Protein AF-A0AAE9EZC3-F1 (afdb_monomer_lite)

Organism: Caenorhabditis briggsae (NCBI:txid6238)

Structure (mmCIF, N/CA/C/O backbone):
data_AF-A0AAE9EZC3-F1
#
_entry.id   AF-A0AAE9EZC3-F1
#
loop_
_atom_site.group_PDB
_atom_site.id
_atom_site.type_symbol
_atom_site.label_atom_id
_atom_site.label_alt_id
_atom_site.label_comp_id
_atom_site.label_asym_id
_atom_site.label_entity_id
_atom_site.label_seq_id
_atom_site.pdbx_PDB_ins_code
_atom_site.Cartn_x
_atom_site.Cartn_y
_atom_site.Cartn_z
_atom_site.occupancy
_atom_site.B_iso_or_equiv
_atom_site.auth_seq_id
_atom_site.auth_comp_id
_atom_site.auth_asym_id
_atom_site.auth_atom_id
_atom_site.pdbx_PDB_model_num
ATOM 1 N N . MET A 1 1 ? -19.160 20.573 6.681 1.00 40.75 1 MET A N 1
ATOM 2 C CA . MET A 1 1 ? -18.400 19.775 7.673 1.00 40.75 1 MET A CA 1
ATOM 3 C C . MET A 1 1 ? -19.379 19.168 8.667 1.00 40.75 1 MET A C 1
ATOM 5 O O . MET A 1 1 ? -19.976 19.897 9.447 1.00 40.75 1 MET A O 1
ATOM 9 N N . ILE A 1 2 ? -19.612 17.858 8.595 1.00 49.38 2 ILE A N 1
ATOM 10 C CA . ILE A 1 2 ? -20.476 17.142 9.544 1.00 49.38 2 ILE A CA 1
ATOM 11 C C . ILE A 1 2 ? -19.779 17.111 10.909 1.00 49.38 2 ILE A C 1
ATOM 13 O O . ILE A 1 2 ? -18.648 16.645 11.036 1.00 49.38 2 ILE A O 1
ATOM 17 N N . SER A 1 3 ? -20.426 17.692 11.921 1.00 51.69 3 SER A N 1
ATOM 18 C CA . SER A 1 3 ? -19.853 17.853 13.256 1.00 51.69 3 SER A CA 1
ATOM 19 C C . SER A 1 3 ? -19.822 16.512 13.985 1.00 51.69 3 SER A C 1
ATOM 21 O O . SER A 1 3 ? -20.815 16.071 14.565 1.00 51.69 3 SER A O 1
ATOM 23 N N . VAL A 1 4 ? -18.648 15.882 13.993 1.00 58.88 4 VAL A N 1
ATOM 24 C CA . VAL A 1 4 ? -18.352 14.641 14.734 1.00 58.88 4 VAL A CA 1
ATOM 25 C C . VAL A 1 4 ? -18.702 14.772 16.228 1.00 58.88 4 VAL A C 1
ATOM 27 O O . VAL A 1 4 ? -19.017 13.783 16.886 1.00 58.88 4 VAL A O 1
ATOM 30 N N . ARG A 1 5 ? -18.749 16.003 16.762 1.00 58.16 5 ARG A N 1
ATOM 31 C CA . ARG A 1 5 ? -19.131 16.283 18.154 1.00 58.16 5 ARG A CA 1
ATOM 32 C C . ARG A 1 5 ? -20.565 15.861 18.493 1.00 58.16 5 ARG A C 1
ATOM 34 O O . ARG A 1 5 ? -20.813 15.502 19.638 1.00 58.16 5 ARG A O 1
ATOM 41 N N . LYS A 1 6 ? -21.496 15.836 17.529 1.00 57.16 6 LYS A N 1
ATOM 42 C CA . LYS A 1 6 ? -22.911 15.494 17.788 1.00 57.16 6 LYS A CA 1
ATOM 43 C C . LYS A 1 6 ? -23.099 14.039 18.251 1.00 57.16 6 LYS A C 1
ATOM 45 O O . LYS A 1 6 ? -24.006 13.755 19.029 1.00 57.16 6 LYS A O 1
ATOM 50 N N . HIS A 1 7 ? -22.205 13.136 17.842 1.00 59.56 7 HIS A N 1
ATOM 51 C CA . HIS A 1 7 ? -22.248 11.713 18.203 1.00 59.56 7 HIS A CA 1
ATOM 52 C C . HIS A 1 7 ? -21.261 11.327 19.316 1.00 59.56 7 HIS A C 1
ATOM 54 O O . HIS A 1 7 ? -21.186 10.160 19.683 1.00 59.56 7 HIS A O 1
ATOM 60 N N . ALA A 1 8 ? -20.535 12.293 19.892 1.00 58.66 8 ALA A N 1
ATOM 61 C CA . ALA A 1 8 ? -19.533 12.043 20.931 1.00 58.66 8 ALA A CA 1
ATOM 62 C C . ALA A 1 8 ? -20.118 11.478 22.240 1.00 58.66 8 ALA A C 1
ATOM 64 O O . ALA A 1 8 ? -19.393 10.851 23.005 1.00 58.66 8 ALA A O 1
ATOM 65 N N . HIS A 1 9 ? -21.417 11.679 22.486 1.00 61.31 9 HIS A N 1
ATOM 66 C CA . HIS A 1 9 ? -22.106 11.178 23.676 1.00 61.31 9 HIS A CA 1
ATOM 67 C C . HIS A 1 9 ? -22.530 9.702 23.571 1.00 61.31 9 HIS A C 1
ATOM 69 O O . HIS A 1 9 ? -22.913 9.112 24.578 1.00 61.31 9 HIS A O 1
ATOM 75 N N . LEU A 1 10 ? -22.492 9.093 22.377 1.00 72.31 10 LEU A N 1
ATOM 76 C CA . LEU A 1 10 ? -22.870 7.689 22.225 1.00 72.31 10 LEU A CA 1
ATOM 77 C C . LEU A 1 10 ? -21.829 6.802 22.914 1.00 72.31 10 LEU A C 1
ATOM 79 O O . LEU A 1 10 ? -20.631 6.903 22.638 1.00 72.31 10 LEU A O 1
ATOM 83 N N . ALA A 1 11 ? -22.300 5.867 23.742 1.00 58.25 11 ALA A N 1
ATOM 84 C CA . ALA A 1 11 ? -21.454 4.887 24.424 1.00 58.25 11 ALA A CA 1
ATOM 85 C C . ALA A 1 11 ? -20.526 4.134 23.449 1.00 58.25 11 ALA A C 1
ATOM 87 O O . ALA A 1 11 ? -19.366 3.887 23.766 1.00 58.25 11 ALA A O 1
ATOM 88 N N . SER A 1 12 ? -20.986 3.868 22.221 1.00 56.28 12 SER A N 1
ATOM 89 C CA . SER A 1 12 ? -20.187 3.244 21.159 1.00 56.28 12 SER A CA 1
ATOM 90 C C . SER A 1 12 ? -18.973 4.081 20.728 1.00 56.28 12 SER A C 1
ATOM 92 O O . SER A 1 12 ? -17.915 3.520 20.449 1.00 56.28 12 SER A O 1
ATOM 94 N N . VAL A 1 13 ? -19.076 5.413 20.714 1.00 56.94 13 VAL A N 1
ATOM 95 C CA . VAL A 1 13 ? -17.978 6.327 20.345 1.00 56.94 13 VAL A CA 1
ATOM 96 C C . VAL A 1 13 ? -16.953 6.437 21.474 1.00 56.94 13 VAL A C 1
ATOM 98 O O . VAL A 1 13 ? -15.747 6.443 21.214 1.00 56.94 13 VAL A O 1
ATOM 101 N N . ILE A 1 14 ? -17.417 6.448 22.724 1.00 60.09 14 ILE A N 1
ATOM 102 C CA . ILE A 1 14 ? -16.561 6.464 23.919 1.00 60.09 14 ILE A CA 1
ATOM 103 C C . ILE A 1 14 ? -15.797 5.135 24.054 1.00 60.09 14 ILE A C 1
ATOM 105 O O . ILE A 1 14 ? -14.592 5.131 24.321 1.00 60.09 14 ILE A O 1
ATOM 109 N N . GLN A 1 15 ? -16.476 4.010 23.814 1.00 60.28 15 GLN A N 1
ATOM 110 C CA . GLN A 1 15 ? -15.928 2.664 23.993 1.00 60.28 15 GLN A CA 1
ATOM 111 C C . GLN A 1 15 ? -15.005 2.230 22.840 1.00 60.28 15 GLN A C 1
ATOM 113 O O . GLN A 1 15 ? -13.974 1.599 23.093 1.00 60.28 15 GLN A O 1
ATOM 118 N N . ASN A 1 16 ? -15.325 2.603 21.592 1.00 62.47 16 ASN A N 1
ATOM 119 C CA . ASN A 1 16 ? -14.562 2.185 20.409 1.00 62.47 16 ASN A CA 1
ATOM 120 C C . ASN A 1 16 ? -13.650 3.267 19.813 1.00 62.47 16 ASN A C 1
ATOM 122 O O . ASN A 1 16 ? -12.909 2.949 18.896 1.00 62.47 16 ASN A O 1
ATOM 126 N N . LYS A 1 17 ? -13.641 4.517 20.305 1.00 67.44 17 LYS A N 1
ATOM 127 C CA . LYS A 1 17 ? -12.714 5.592 19.865 1.00 67.44 17 LYS A CA 1
ATOM 128 C C . LYS A 1 17 ? -12.436 5.577 18.343 1.00 67.44 17 LYS A C 1
ATOM 130 O O . LYS A 1 17 ? -11.281 5.418 17.935 1.00 67.44 17 LYS A O 1
ATOM 135 N N . PRO A 1 18 ? -13.467 5.752 17.494 1.00 65.62 18 PR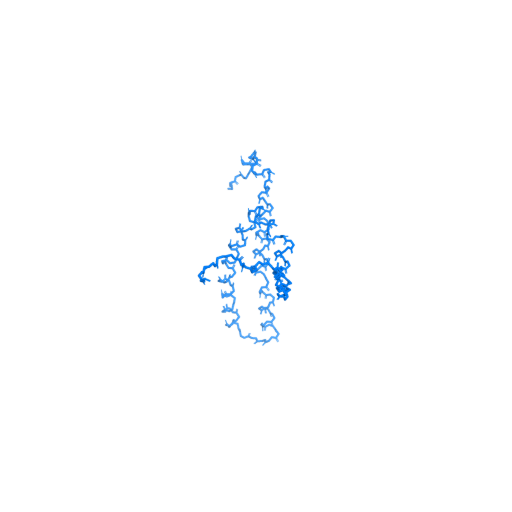O A N 1
ATOM 136 C CA . PRO A 1 18 ? -13.399 5.522 16.043 1.00 65.62 18 PRO A CA 1
ATOM 137 C C . PRO A 1 18 ? -12.286 6.307 15.331 1.00 65.62 18 PRO A C 1
ATOM 139 O O . PRO A 1 18 ? -11.751 5.849 14.328 1.00 65.62 18 PRO A O 1
ATOM 142 N N . GLN A 1 19 ? -11.868 7.447 15.891 1.00 67.06 19 GLN A N 1
ATOM 143 C CA . GLN A 1 19 ? -10.745 8.244 15.392 1.00 67.06 19 GLN A CA 1
ATOM 144 C C . GLN A 1 19 ? -9.436 7.453 15.261 1.00 67.06 19 GLN A C 1
ATOM 146 O O . GLN A 1 19 ? -8.684 7.684 14.320 1.00 67.06 19 GLN A O 1
ATOM 151 N N . LYS A 1 20 ? -9.160 6.508 16.170 1.00 69.56 20 LYS A N 1
ATOM 152 C CA . LYS A 1 20 ? -7.932 5.700 16.112 1.00 69.56 20 LYS A CA 1
ATOM 153 C C . LYS A 1 20 ? -7.932 4.756 14.914 1.00 69.56 20 LYS A C 1
ATOM 155 O O . LYS A 1 20 ? -6.914 4.610 14.252 1.00 69.56 20 LYS A O 1
ATOM 160 N N . TYR A 1 21 ? -9.079 4.155 14.621 1.00 70.06 21 TYR A N 1
ATOM 161 C CA . TYR A 1 21 ? -9.214 3.197 13.531 1.00 70.06 21 TYR A CA 1
ATOM 162 C C . TYR A 1 21 ? -9.205 3.870 12.160 1.00 70.06 21 TYR A C 1
ATOM 164 O O . TYR A 1 21 ? -8.546 3.376 11.253 1.00 70.06 21 TYR A O 1
ATOM 172 N N . VAL A 1 22 ? -9.816 5.052 12.044 1.00 75.50 22 VAL A N 1
ATOM 173 C CA . VAL A 1 22 ? -9.682 5.898 10.847 1.00 75.50 22 VAL A CA 1
ATOM 174 C C . VAL A 1 22 ? -8.222 6.310 10.631 1.00 75.50 22 VAL A C 1
ATOM 176 O O . VAL A 1 22 ? -7.736 6.300 9.504 1.00 75.50 22 VAL A O 1
ATOM 179 N N . LEU A 1 23 ? -7.485 6.620 11.702 1.00 74.12 23 LEU A N 1
ATOM 180 C CA . LEU A 1 23 ? -6.066 6.959 11.599 1.00 74.12 23 LEU A CA 1
ATOM 181 C C . LEU A 1 23 ? -5.211 5.753 11.177 1.00 74.12 23 LEU A C 1
ATOM 183 O O . LEU A 1 23 ? -4.345 5.912 10.321 1.00 74.12 23 LEU A O 1
ATOM 187 N N . TYR A 1 24 ? -5.475 4.550 11.701 1.00 75.62 24 TYR A N 1
ATOM 188 C CA . TYR A 1 24 ? -4.809 3.323 11.240 1.00 75.62 24 TYR A CA 1
ATOM 189 C C . TYR A 1 24 ? -5.122 3.006 9.782 1.00 75.62 24 TYR A C 1
ATOM 191 O O . TYR A 1 24 ? -4.212 2.681 9.025 1.00 75.62 24 TYR A O 1
ATOM 199 N N . GLN A 1 25 ? -6.378 3.164 9.370 1.00 75.19 25 GLN A N 1
ATOM 200 C CA . GLN A 1 25 ? -6.779 3.021 7.978 1.00 75.19 25 GLN A CA 1
ATOM 201 C C . GLN A 1 25 ? -5.986 3.978 7.076 1.00 75.19 25 GLN A C 1
ATOM 203 O O . GLN A 1 25 ? -5.391 3.542 6.094 1.00 75.19 25 GLN A O 1
ATOM 208 N N . CYS A 1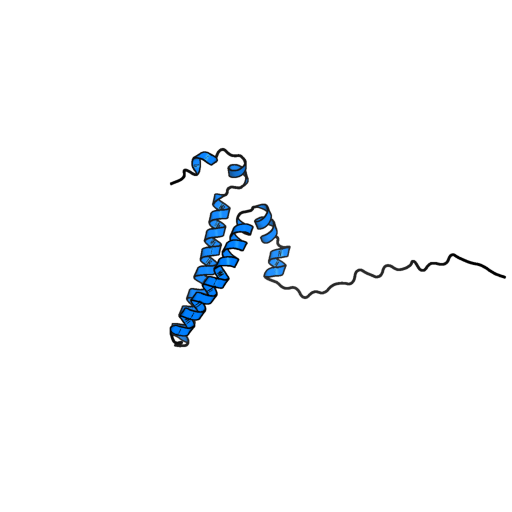 26 ? -5.902 5.261 7.442 1.00 79.00 26 CYS A N 1
ATOM 209 C CA . CYS A 1 26 ? -5.109 6.248 6.706 1.00 79.00 26 CYS A CA 1
ATOM 210 C C . CYS A 1 26 ? -3.613 5.906 6.675 1.00 79.00 26 CYS A C 1
ATOM 212 O O . CYS A 1 26 ? -2.988 6.041 5.626 1.00 79.00 26 CYS A O 1
ATOM 214 N N . LEU A 1 27 ? -3.039 5.449 7.793 1.00 79.69 27 LEU A N 1
ATOM 215 C CA . LEU A 1 27 ? -1.630 5.052 7.868 1.00 79.69 27 LEU A CA 1
ATOM 216 C C . LEU A 1 27 ? -1.338 3.881 6.919 1.00 79.69 27 LEU A C 1
ATOM 218 O O . LEU A 1 27 ? -0.340 3.890 6.209 1.00 79.69 27 LEU A O 1
ATOM 222 N N . ILE A 1 28 ? -2.234 2.898 6.871 1.00 78.12 28 ILE A N 1
ATOM 223 C CA . ILE A 1 28 ?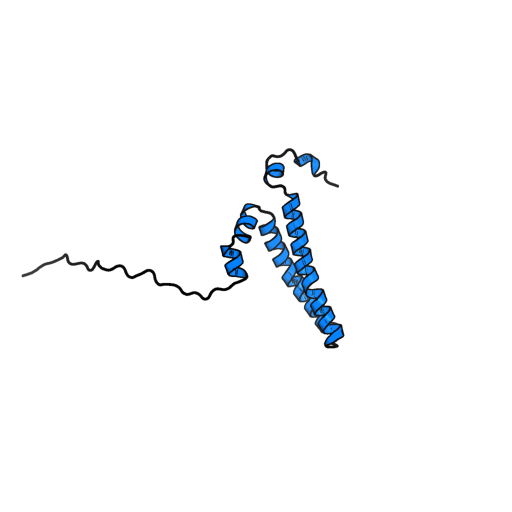 -2.112 1.724 6.006 1.00 78.12 28 ILE A CA 1
ATOM 224 C C . ILE A 1 28 ? -2.243 2.128 4.541 1.00 78.12 28 ILE A C 1
ATOM 226 O O . ILE A 1 28 ? -1.366 1.790 3.750 1.00 78.12 28 ILE A O 1
ATOM 230 N N . CYS A 1 29 ? -3.261 2.919 4.186 1.00 81.25 29 CYS A N 1
ATOM 231 C CA . CYS A 1 29 ? -3.380 3.497 2.846 1.00 81.25 29 CYS A CA 1
ATOM 232 C C . CYS A 1 29 ? -2.090 4.213 2.432 1.00 81.25 29 CYS A C 1
ATOM 234 O O . CYS A 1 29 ? -1.608 4.012 1.321 1.00 81.25 29 CYS A O 1
ATOM 236 N N . LEU A 1 30 ? -1.523 5.026 3.326 1.00 81.31 30 LEU A N 1
ATOM 237 C CA . LEU A 1 30 ? -0.302 5.775 3.057 1.00 81.31 30 LEU A CA 1
ATOM 238 C C . LEU A 1 30 ? 0.888 4.839 2.833 1.00 81.31 30 LEU A C 1
ATOM 240 O O . LEU A 1 30 ? 1.607 5.017 1.857 1.00 81.31 30 LEU A O 1
ATOM 244 N N . VAL A 1 31 ? 1.084 3.829 3.680 1.00 83.12 31 VAL A N 1
ATOM 245 C CA . VAL A 1 31 ? 2.205 2.885 3.551 1.00 83.12 31 VAL A CA 1
ATOM 246 C C . VAL A 1 31 ? 2.101 2.089 2.251 1.00 83.12 31 VAL A C 1
ATOM 248 O O . VAL A 1 31 ? 3.049 2.091 1.471 1.00 83.12 31 VAL A O 1
ATOM 251 N N . PHE A 1 32 ? 0.950 1.475 1.963 1.00 77.44 32 PHE A N 1
ATOM 252 C CA . PHE A 1 32 ? 0.767 0.675 0.743 1.00 77.44 32 PHE A CA 1
ATOM 253 C C . PHE A 1 32 ? 0.926 1.515 -0.527 1.00 77.44 32 PHE A C 1
ATOM 255 O O . PHE A 1 32 ? 1.575 1.101 -1.489 1.00 77.44 32 PHE A O 1
ATOM 262 N N . ARG A 1 33 ? 0.391 2.737 -0.513 1.00 77.69 33 ARG A N 1
ATOM 263 C CA . ARG A 1 33 ? 0.435 3.628 -1.669 1.00 77.69 33 ARG A CA 1
ATOM 264 C C . ARG A 1 33 ? 1.796 4.303 -1.856 1.00 77.69 33 ARG A C 1
ATOM 266 O O . ARG A 1 33 ? 2.135 4.642 -2.978 1.00 77.69 33 ARG A O 1
ATOM 273 N N . THR A 1 34 ? 2.596 4.485 -0.804 1.00 81.19 34 THR A N 1
ATOM 274 C CA . THR A 1 34 ? 3.933 5.105 -0.917 1.00 81.19 34 THR A CA 1
ATOM 275 C C . THR A 1 34 ? 5.068 4.094 -1.078 1.00 81.19 34 THR A C 1
ATOM 277 O O . THR A 1 34 ? 6.111 4.457 -1.613 1.00 81.19 34 THR A O 1
ATOM 280 N N . ALA A 1 35 ? 4.882 2.825 -0.696 1.00 84.62 35 ALA A N 1
ATOM 281 C CA . ALA A 1 35 ? 5.939 1.808 -0.729 1.00 84.62 35 ALA A CA 1
ATOM 282 C C . ALA A 1 35 ? 6.470 1.479 -2.137 1.00 84.62 35 ALA A C 1
ATOM 284 O O . ALA A 1 35 ? 7.644 1.146 -2.280 1.00 84.62 35 ALA A O 1
ATOM 285 N N . HIS A 1 36 ? 5.643 1.590 -3.180 1.00 81.81 36 HIS A N 1
ATOM 286 C CA . HIS A 1 36 ? 6.056 1.259 -4.549 1.00 81.81 36 HIS A CA 1
ATOM 287 C C . HIS A 1 36 ? 6.776 2.422 -5.268 1.00 81.81 36 HIS A C 1
ATOM 289 O O . HIS A 1 36 ? 7.531 2.186 -6.208 1.00 81.81 36 HIS A O 1
ATOM 295 N N . TYR A 1 37 ? 6.644 3.667 -4.790 1.00 87.12 37 TYR A N 1
ATOM 296 C CA . TYR A 1 37 ? 7.353 4.836 -5.336 1.00 87.12 37 TYR A CA 1
ATOM 297 C C . TYR A 1 37 ? 8.888 4.751 -5.293 1.00 87.12 37 TYR A C 1
ATOM 299 O O . TYR A 1 37 ? 9.507 5.006 -6.326 1.00 87.12 37 TYR A O 1
ATOM 307 N N . PRO A 1 38 ? 9.548 4.403 -4.168 1.00 89.44 38 PRO A N 1
ATOM 308 C CA . PRO A 1 38 ? 11.007 4.283 -4.142 1.00 89.44 38 PRO A CA 1
ATOM 309 C C . PRO A 1 38 ? 11.514 3.169 -5.065 1.00 89.44 38 PRO A C 1
ATOM 311 O O . PRO A 1 38 ? 12.594 3.298 -5.637 1.00 89.44 38 PRO A O 1
ATOM 314 N N . TYR A 1 39 ? 10.726 2.107 -5.260 1.00 88.69 39 TYR A N 1
ATOM 315 C CA . TYR A 1 39 ? 11.043 1.052 -6.219 1.00 88.69 39 TYR A CA 1
ATOM 316 C C . TYR A 1 39 ? 10.988 1.571 -7.663 1.00 88.69 39 TYR A C 1
ATOM 318 O O . TYR A 1 39 ? 11.946 1.386 -8.409 1.00 88.69 39 TYR A O 1
ATOM 326 N N . MET A 1 40 ? 9.939 2.314 -8.034 1.00 89.25 40 MET A N 1
ATOM 327 C CA . MET A 1 40 ? 9.860 2.969 -9.349 1.00 89.25 40 MET A CA 1
ATOM 328 C C . MET A 1 40 ? 11.016 3.953 -9.579 1.00 89.25 40 MET A C 1
ATOM 330 O O . MET A 1 40 ? 11.620 3.967 -10.651 1.00 89.25 40 MET A O 1
ATOM 334 N N . LEU A 1 41 ? 11.371 4.735 -8.553 1.00 90.69 41 LEU A N 1
ATOM 335 C CA . LEU A 1 41 ? 12.502 5.663 -8.593 1.00 90.69 41 LEU A CA 1
ATOM 336 C C . LEU A 1 41 ? 13.826 4.923 -8.841 1.00 90.69 41 LEU A C 1
ATOM 338 O O . LEU A 1 41 ? 14.645 5.362 -9.644 1.00 90.69 41 LEU A O 1
ATOM 342 N N . PHE A 1 42 ? 14.024 3.780 -8.182 1.00 91.56 42 PHE A N 1
ATOM 343 C CA . PHE A 1 42 ? 15.193 2.929 -8.379 1.00 91.56 42 PHE A CA 1
ATOM 344 C C . PHE A 1 42 ? 15.264 2.377 -9.810 1.00 91.56 42 PHE A C 1
ATOM 346 O O . PHE A 1 42 ? 16.318 2.481 -10.438 1.00 91.56 42 PHE A O 1
ATOM 353 N N . LEU A 1 43 ? 14.160 1.851 -10.351 1.00 90.94 43 LEU A N 1
ATOM 354 C CA . LEU A 1 43 ? 14.114 1.349 -11.730 1.00 90.94 43 LEU A CA 1
ATOM 355 C C . LEU A 1 43 ? 14.486 2.442 -12.744 1.00 90.94 43 LEU A C 1
ATOM 357 O O . LEU A 1 43 ? 15.284 2.196 -13.646 1.00 90.94 43 LEU A O 1
ATOM 361 N N . TYR A 1 44 ? 13.969 3.658 -12.559 1.00 92.75 44 TYR A N 1
ATOM 362 C CA . TYR A 1 44 ? 14.252 4.774 -13.459 1.00 92.75 44 TYR A CA 1
ATOM 363 C C . TYR A 1 44 ? 15.697 5.284 -13.346 1.00 92.75 44 TYR A C 1
ATOM 365 O O . TYR A 1 44 ? 16.405 5.359 -14.345 1.00 92.75 44 TYR A O 1
ATOM 373 N N . TYR A 1 45 ? 16.163 5.611 -12.135 1.00 93.31 45 TYR A N 1
ATOM 374 C CA . TYR A 1 45 ? 17.460 6.275 -11.948 1.00 93.31 45 TYR A CA 1
ATOM 375 C C . TYR A 1 45 ? 18.662 5.326 -11.911 1.00 93.31 45 TYR A C 1
ATOM 377 O O . TYR A 1 45 ? 19.783 5.775 -12.136 1.00 93.31 45 TYR A O 1
ATOM 385 N N . ARG A 1 46 ? 18.475 4.048 -11.552 1.00 93.81 46 ARG A N 1
ATOM 386 C CA . ARG A 1 46 ? 19.587 3.088 -11.397 1.00 93.81 46 ARG A CA 1
ATOM 387 C C . ARG A 1 46 ? 19.666 2.070 -12.515 1.00 93.81 46 ARG A C 1
ATOM 389 O O . ARG A 1 46 ? 20.768 1.630 -12.817 1.00 93.81 46 ARG A O 1
ATOM 396 N N . LEU A 1 47 ? 18.525 1.670 -13.071 1.00 91.38 47 LEU A N 1
ATOM 397 C CA . LEU A 1 47 ? 18.468 0.699 -14.164 1.00 91.38 47 LEU A CA 1
ATOM 398 C C . LEU A 1 47 ? 18.166 1.351 -15.517 1.00 91.38 47 LEU A C 1
ATOM 400 O O . LEU A 1 47 ? 18.102 0.636 -16.511 1.00 91.38 47 LEU A O 1
ATOM 404 N N . GLU A 1 48 ? 17.973 2.676 -15.546 1.00 91.94 48 GLU A N 1
ATOM 405 C CA . GLU A 1 48 ? 17.718 3.463 -16.761 1.00 91.94 48 GLU A CA 1
ATOM 406 C C . GLU A 1 48 ? 16.550 2.905 -17.595 1.00 91.94 48 GLU A C 1
ATOM 408 O O . GLU A 1 48 ? 16.530 2.973 -18.826 1.00 91.94 48 GLU A O 1
ATOM 413 N N . TYR A 1 49 ? 15.555 2.327 -16.912 1.00 90.69 49 TYR A N 1
ATOM 414 C CA . TYR A 1 49 ? 14.371 1.782 -17.563 1.00 90.69 49 TYR A CA 1
ATOM 415 C C . TYR A 1 49 ? 13.568 2.894 -18.245 1.00 90.69 49 TYR A C 1
ATOM 417 O O . TYR A 1 49 ? 13.460 4.015 -17.738 1.00 90.69 49 TYR A O 1
ATOM 425 N N . ARG A 1 50 ? 12.944 2.572 -19.386 1.00 93.19 50 ARG A N 1
ATOM 426 C CA . ARG A 1 50 ? 12.002 3.495 -20.030 1.00 93.19 50 ARG A CA 1
ATOM 427 C C . ARG A 1 50 ? 10.796 3.747 -19.126 1.00 93.19 50 ARG A C 1
ATOM 429 O O . ARG A 1 50 ? 10.401 2.888 -18.346 1.00 93.19 50 ARG A O 1
ATOM 436 N N . ILE A 1 51 ? 10.206 4.931 -19.269 1.00 90.62 51 ILE A N 1
ATOM 437 C CA . ILE A 1 51 ? 9.068 5.374 -18.457 1.00 90.62 51 ILE A CA 1
ATOM 438 C C . ILE A 1 51 ? 7.808 4.534 -18.724 1.00 90.62 51 ILE A C 1
ATOM 440 O O . ILE A 1 51 ? 7.054 4.283 -17.789 1.00 90.62 51 ILE A O 1
ATOM 444 N N . ASP A 1 52 ? 7.604 4.055 -19.955 1.00 91.50 52 ASP A N 1
ATOM 445 C CA . ASP A 1 52 ? 6.396 3.316 -20.356 1.00 91.50 52 ASP A CA 1
ATOM 446 C C . ASP A 1 52 ? 6.088 2.093 -19.457 1.00 91.50 52 ASP A C 1
ATOM 448 O O . ASP A 1 52 ? 5.027 2.082 -18.829 1.00 91.50 52 ASP A O 1
ATOM 452 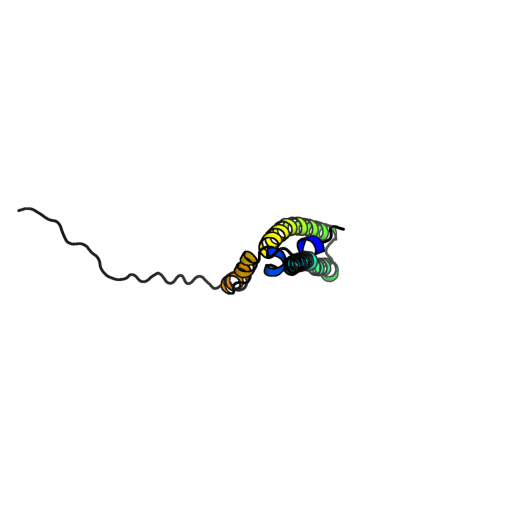N N . PRO A 1 53 ? 7.002 1.113 -19.273 1.00 90.31 53 PRO A N 1
ATOM 453 C CA . PRO A 1 53 ? 6.758 -0.033 -18.384 1.00 90.31 53 PRO A CA 1
ATOM 454 C C . PRO A 1 53 ? 6.651 0.347 -16.898 1.00 90.31 53 PRO A C 1
ATOM 456 O O . PRO A 1 53 ? 6.024 -0.367 -16.119 1.00 90.31 53 PRO A O 1
ATOM 459 N N . ILE A 1 54 ? 7.251 1.467 -16.478 1.00 90.69 54 ILE A N 1
ATOM 460 C CA . ILE A 1 54 ? 7.151 1.946 -15.090 1.00 90.69 54 ILE A CA 1
ATOM 461 C C . ILE A 1 54 ? 5.735 2.465 -14.816 1.00 90.69 54 ILE A C 1
ATOM 463 O O . ILE A 1 54 ? 5.175 2.194 -13.754 1.00 90.69 54 ILE A O 1
ATOM 467 N N . ILE A 1 55 ? 5.147 3.190 -15.772 1.00 90.12 55 ILE A N 1
ATOM 468 C CA . ILE A 1 55 ? 3.767 3.679 -15.674 1.00 90.12 55 ILE A CA 1
ATOM 469 C C . ILE A 1 55 ? 2.779 2.510 -15.694 1.00 90.12 55 ILE A C 1
ATOM 471 O O . ILE A 1 55 ? 1.855 2.493 -14.882 1.00 90.12 55 ILE A O 1
ATOM 475 N N . GLU A 1 56 ? 2.977 1.530 -16.577 1.00 91.44 56 GLU A N 1
ATOM 476 C CA . GLU A 1 56 ? 2.124 0.336 -16.650 1.00 91.44 56 GLU A CA 1
ATOM 477 C C . GLU A 1 56 ? 2.111 -0.421 -15.313 1.00 91.44 56 GLU A C 1
ATOM 479 O O . GLU A 1 56 ? 1.047 -0.656 -14.737 1.00 91.44 56 GLU A O 1
ATOM 484 N N . PHE A 1 57 ? 3.292 -0.657 -14.735 1.00 89.19 57 PHE A N 1
ATOM 485 C CA . PHE A 1 57 ? 3.429 -1.258 -13.409 1.00 89.19 57 PHE A CA 1
ATOM 486 C C . PHE A 1 57 ? 2.744 -0.439 -12.302 1.00 89.19 57 PHE A C 1
ATOM 488 O O . PHE A 1 57 ? 2.118 -1.005 -11.404 1.00 89.19 57 PHE A O 1
ATOM 495 N N . ALA A 1 58 ? 2.836 0.895 -12.346 1.00 89.00 58 ALA A N 1
ATOM 496 C CA . ALA A 1 58 ? 2.173 1.764 -11.372 1.00 89.00 58 ALA A CA 1
ATOM 497 C C . ALA A 1 58 ? 0.645 1.605 -11.412 1.00 89.00 58 ALA A C 1
ATOM 499 O O . ALA A 1 58 ? 0.002 1.500 -10.366 1.00 89.00 58 ALA A O 1
ATOM 500 N N . ILE A 1 59 ? 0.072 1.544 -12.617 1.00 90.75 59 ILE A N 1
ATOM 501 C CA . ILE A 1 59 ? -1.368 1.362 -12.825 1.00 90.75 59 ILE A CA 1
ATOM 502 C C . ILE A 1 59 ? -1.811 -0.002 -12.287 1.00 90.75 59 ILE A C 1
ATOM 504 O O . ILE A 1 59 ? -2.777 -0.074 -11.524 1.00 90.75 59 ILE A O 1
ATOM 508 N N . GLU A 1 60 ? -1.096 -1.076 -12.628 1.00 90.69 60 GLU A N 1
ATOM 509 C CA . GLU A 1 60 ? -1.391 -2.422 -12.122 1.00 90.69 60 GLU A CA 1
ATOM 510 C C . GLU A 1 60 ? -1.349 -2.481 -10.591 1.00 90.69 60 GLU A C 1
ATOM 512 O O . GLU A 1 60 ? -2.254 -3.028 -9.951 1.00 90.69 60 GLU A O 1
ATOM 517 N N . MET A 1 61 ? -0.337 -1.859 -9.983 1.00 88.75 61 MET A N 1
ATOM 518 C CA . MET A 1 61 ? -0.215 -1.794 -8.530 1.00 88.75 61 MET A CA 1
ATOM 519 C C . MET A 1 61 ? -1.358 -1.008 -7.888 1.00 88.75 61 MET A C 1
ATOM 521 O O . MET A 1 61 ? -1.861 -1.427 -6.847 1.00 88.75 61 MET A O 1
ATOM 525 N N . ASP A 1 62 ? -1.827 0.083 -8.490 1.00 88.06 62 ASP A N 1
ATOM 526 C CA . ASP A 1 62 ? -2.997 0.820 -7.999 1.00 88.06 62 ASP A CA 1
ATOM 527 C C . ASP A 1 62 ? -4.287 -0.019 -8.073 1.00 88.06 62 ASP A C 1
ATOM 529 O O . ASP A 1 62 ? -5.092 -0.011 -7.126 1.00 88.06 62 ASP A O 1
ATOM 533 N N . PHE A 1 63 ? -4.463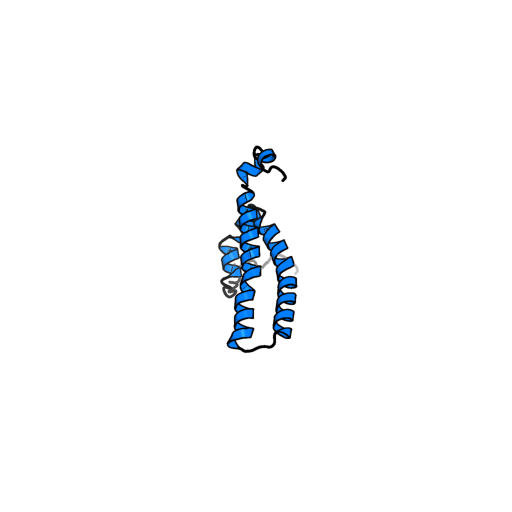 -0.805 -9.141 1.00 90.12 63 PHE A N 1
ATOM 534 C CA . PHE A 1 63 ? -5.579 -1.749 -9.266 1.00 90.12 63 PHE A CA 1
ATOM 535 C C . PHE A 1 63 ? -5.540 -2.850 -8.203 1.00 90.12 63 PHE A C 1
ATOM 537 O O . PHE A 1 63 ? -6.591 -3.198 -7.664 1.00 90.12 63 PHE A O 1
ATOM 544 N N . LEU A 1 64 ? -4.359 -3.371 -7.860 1.00 88.38 64 LEU A N 1
ATOM 545 C CA . LEU A 1 64 ? -4.190 -4.384 -6.810 1.00 88.38 64 LEU A CA 1
ATOM 546 C C . LEU A 1 64 ? -4.334 -3.793 -5.401 1.00 88.38 64 LEU A C 1
ATOM 548 O O . LEU A 1 64 ? -4.974 -4.387 -4.529 1.00 88.38 64 LEU A O 1
ATOM 552 N N . ASN A 1 65 ? -3.779 -2.604 -5.171 1.00 84.56 65 ASN A N 1
ATOM 553 C CA . ASN A 1 65 ? -3.794 -1.948 -3.868 1.00 84.56 65 ASN A CA 1
ATOM 554 C C . ASN A 1 65 ? -5.200 -1.500 -3.468 1.00 84.56 65 ASN A C 1
ATOM 556 O O . ASN A 1 65 ? -5.543 -1.570 -2.292 1.00 84.56 65 ASN A O 1
ATOM 560 N N . THR A 1 66 ? -6.037 -1.075 -4.416 1.00 86.44 66 THR A N 1
ATOM 561 C CA . THR A 1 66 ? -7.399 -0.596 -4.128 1.00 86.44 66 THR A CA 1
ATOM 562 C C . THR A 1 66 ? -8.262 -1.615 -3.358 1.00 86.44 66 THR A C 1
ATOM 564 O O . THR A 1 66 ? -8.717 -1.284 -2.257 1.00 86.44 66 THR A O 1
ATOM 567 N N . PRO A 1 67 ? -8.489 -2.855 -3.837 1.00 87.38 67 PRO A N 1
ATOM 568 C CA . PRO A 1 67 ? -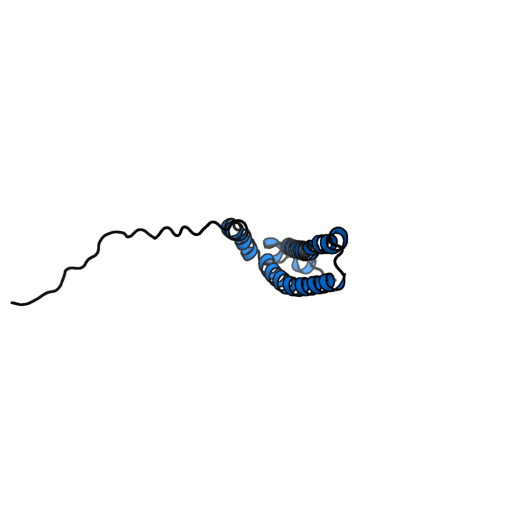9.288 -3.841 -3.111 1.00 87.38 67 PRO A CA 1
ATOM 569 C C . PRO A 1 67 ? -8.625 -4.286 -1.802 1.00 87.38 67 PRO A C 1
ATOM 571 O O . PRO A 1 67 ? -9.327 -4.502 -0.813 1.00 87.38 67 PRO A O 1
ATOM 574 N N . ILE A 1 68 ? -7.290 -4.373 -1.760 1.00 83.56 68 ILE A N 1
ATOM 575 C CA . ILE A 1 68 ? -6.537 -4.717 -0.543 1.00 83.56 68 ILE A CA 1
ATOM 576 C C . ILE A 1 68 ? -6.753 -3.647 0.526 1.00 83.56 68 ILE A C 1
ATOM 578 O O . ILE A 1 68 ? -7.117 -3.965 1.657 1.00 83.56 68 ILE A O 1
ATOM 582 N N . ILE A 1 69 ? -6.606 -2.374 0.164 1.00 83.56 69 ILE A N 1
ATOM 583 C CA . ILE A 1 69 ? -6.846 -1.240 1.052 1.00 83.56 69 ILE A CA 1
ATOM 584 C C . ILE A 1 69 ? -8.286 -1.259 1.555 1.00 83.56 69 ILE A C 1
ATOM 586 O O . ILE A 1 69 ? -8.494 -1.072 2.749 1.00 83.56 69 ILE A O 1
ATOM 590 N N . VAL A 1 70 ? -9.278 -1.511 0.697 1.00 84.31 70 VAL A N 1
ATOM 591 C CA . VAL A 1 70 ? -10.692 -1.568 1.107 1.00 84.31 70 VAL A CA 1
ATOM 592 C C . VAL A 1 70 ? -10.944 -2.704 2.105 1.00 84.31 70 VAL A C 1
ATOM 594 O O . VAL A 1 70 ? -11.594 -2.484 3.130 1.00 84.31 70 VAL A O 1
ATOM 597 N N . GLN A 1 71 ? -10.395 -3.898 1.869 1.00 81.56 71 GLN A N 1
ATOM 598 C CA . GLN A 1 71 ? -10.561 -5.032 2.785 1.00 81.56 71 GLN A CA 1
ATOM 599 C C . GLN A 1 71 ? -9.814 -4.835 4.105 1.00 81.56 71 GLN A C 1
ATOM 601 O O . GLN A 1 71 ? -10.378 -5.062 5.177 1.00 81.56 71 GLN A O 1
ATOM 606 N N . LEU A 1 72 ? -8.575 -4.347 4.051 1.00 76.19 72 LEU A N 1
ATOM 607 C CA . LEU A 1 72 ? -7.817 -4.004 5.249 1.00 76.19 72 LEU A CA 1
ATOM 608 C C . LEU A 1 72 ? -8.539 -2.907 6.028 1.00 76.19 72 LEU A C 1
ATOM 610 O O . LEU A 1 72 ? -8.745 -3.053 7.226 1.00 76.19 72 LEU A O 1
ATOM 614 N N . SER A 1 73 ? -9.022 -1.861 5.362 1.00 75.75 73 SER A N 1
ATOM 615 C CA . SER A 1 73 ? -9.825 -0.802 5.982 1.00 75.75 73 SER A CA 1
ATOM 616 C C . SER A 1 73 ? -11.014 -1.365 6.753 1.00 75.75 73 SER A C 1
ATOM 618 O O . SER A 1 73 ? -11.245 -0.987 7.897 1.00 75.75 73 SER A O 1
ATOM 620 N N . TYR A 1 74 ? -11.746 -2.303 6.154 1.00 74.69 74 TYR A N 1
ATOM 621 C CA . TYR A 1 74 ? -12.872 -2.957 6.810 1.00 74.69 74 TYR A CA 1
ATOM 622 C C . TYR A 1 74 ? -12.440 -3.760 8.050 1.00 74.69 74 TYR A C 1
ATOM 624 O O . TYR A 1 74 ? -13.088 -3.686 9.098 1.00 74.69 74 TYR A O 1
ATOM 632 N N . LEU A 1 75 ? -11.320 -4.484 7.965 1.00 72.44 75 LEU A N 1
ATOM 633 C CA . LEU A 1 75 ? -10.761 -5.253 9.080 1.00 72.44 75 LEU A CA 1
ATOM 634 C C . LEU A 1 75 ? -10.241 -4.352 10.210 1.00 72.44 75 LEU A C 1
ATOM 636 O O . LEU A 1 75 ? -10.515 -4.620 11.379 1.00 72.44 75 LEU A O 1
ATOM 640 N N . PHE A 1 76 ? -9.551 -3.258 9.888 1.00 68.81 76 PHE A N 1
ATOM 641 C CA . PHE A 1 76 ? -9.013 -2.320 10.873 1.00 68.81 76 PHE A CA 1
ATOM 642 C C . PHE A 1 76 ? -10.079 -1.412 11.481 1.00 68.81 76 PHE A C 1
ATOM 644 O O . PHE A 1 76 ? -9.910 -0.971 12.610 1.00 68.81 76 PHE A O 1
ATOM 651 N N . CYS A 1 77 ? -11.198 -1.166 10.803 1.00 67.62 77 CYS A N 1
ATOM 652 C CA . CYS A 1 77 ? -12.297 -0.357 11.337 1.00 67.62 77 CYS A CA 1
ATOM 653 C C . CYS A 1 77 ? -13.121 -1.048 12.436 1.00 67.62 77 CYS A C 1
ATOM 655 O O . CYS A 1 77 ? -13.940 -0.391 13.083 1.00 67.62 77 CYS A O 1
ATOM 657 N N . ASN A 1 78 ? -12.910 -2.344 12.689 1.00 72.12 78 ASN A N 1
ATOM 658 C CA . ASN A 1 78 ? -13.586 -3.082 13.752 1.00 72.12 78 ASN A CA 1
ATOM 659 C C . ASN A 1 78 ? -12.578 -3.524 14.819 1.00 72.12 78 ASN A C 1
ATOM 661 O O . ASN A 1 78 ? -11.709 -4.346 14.549 1.00 72.12 78 ASN A O 1
ATOM 665 N N . LYS A 1 79 ? -12.742 -3.032 16.055 1.00 69.62 79 LYS A N 1
ATOM 666 C CA . LYS A 1 79 ? -11.882 -3.366 17.203 1.00 69.62 79 LYS A CA 1
ATOM 667 C C . LYS A 1 79 ? -11.639 -4.870 17.352 1.00 69.62 79 LYS A C 1
ATOM 669 O O . LYS A 1 79 ? -10.497 -5.280 17.493 1.00 69.62 79 LYS A O 1
ATOM 674 N N . ARG A 1 80 ? -12.692 -5.688 17.252 1.00 73.12 80 ARG A N 1
ATOM 675 C CA . ARG A 1 80 ? -12.587 -7.149 17.369 1.00 73.12 80 ARG A CA 1
ATOM 676 C C . ARG A 1 80 ? -11.769 -7.755 16.227 1.00 73.12 80 ARG A C 1
ATOM 678 O O . ARG A 1 80 ? -10.986 -8.665 16.465 1.00 73.12 80 ARG A O 1
ATOM 685 N N . ASN A 1 81 ? -11.936 -7.254 15.005 1.00 71.12 81 ASN A N 1
ATOM 686 C CA . ASN A 1 81 ? -11.197 -7.749 13.843 1.00 71.12 81 ASN A CA 1
ATOM 687 C C . ASN A 1 81 ? -9.732 -7.302 13.883 1.00 71.12 81 ASN A C 1
ATOM 689 O O . ASN A 1 81 ? -8.853 -8.105 13.591 1.00 71.12 81 ASN A O 1
ATOM 693 N N . ALA A 1 82 ? -9.463 -6.069 14.316 1.00 70.12 82 ALA A N 1
ATOM 694 C CA . ALA A 1 82 ? -8.113 -5.577 14.554 1.00 70.12 82 ALA A CA 1
ATOM 695 C C . ALA A 1 82 ? -7.405 -6.393 15.648 1.00 70.12 82 ALA A C 1
ATOM 697 O O . ALA A 1 82 ? -6.268 -6.805 15.450 1.00 70.12 82 ALA A O 1
ATOM 698 N N . ASP A 1 83 ? -8.083 -6.700 16.758 1.00 74.19 83 ASP A N 1
ATOM 699 C CA . ASP A 1 83 ? -7.521 -7.515 17.844 1.00 74.19 83 ASP A CA 1
ATOM 700 C C . ASP A 1 83 ? -7.190 -8.951 17.376 1.00 74.19 83 ASP A C 1
ATOM 702 O O . ASP A 1 83 ? -6.171 -9.515 17.775 1.00 74.19 83 ASP A O 1
ATOM 706 N N . ILE A 1 84 ? -8.004 -9.535 16.485 1.00 74.44 84 ILE A N 1
ATOM 707 C CA . ILE A 1 84 ? -7.720 -10.836 15.849 1.00 74.44 84 ILE A CA 1
ATOM 708 C C . ILE A 1 84 ? -6.539 -10.723 14.876 1.00 74.44 84 ILE A C 1
ATOM 710 O O . ILE A 1 84 ? -5.660 -11.589 14.876 1.00 74.44 84 ILE A O 1
ATOM 714 N N . LEU A 1 85 ? -6.488 -9.658 14.074 1.00 71.94 85 LEU A N 1
ATOM 715 C CA . LEU A 1 85 ? -5.432 -9.441 13.087 1.00 71.94 85 LEU A CA 1
ATOM 716 C C . LEU A 1 85 ? -4.063 -9.219 13.745 1.00 71.94 85 LEU A C 1
ATOM 718 O O . LEU A 1 85 ? -3.065 -9.793 13.320 1.00 71.94 85 LEU A O 1
ATOM 722 N N . PHE A 1 86 ? -4.032 -8.440 14.826 1.00 71.31 86 PHE A N 1
ATOM 723 C CA . PHE A 1 86 ? -2.843 -8.212 15.646 1.00 71.31 86 PHE A CA 1
ATOM 724 C C . PHE A 1 86 ? -2.612 -9.303 16.696 1.00 71.31 86 PHE A C 1
ATOM 726 O O . PHE A 1 86 ? -1.714 -9.181 17.535 1.00 71.31 86 PHE A O 1
ATOM 733 N N . SER A 1 87 ? -3.390 -10.388 16.667 1.00 77.62 87 SER A N 1
ATOM 734 C CA . SER A 1 87 ? -3.096 -11.533 17.515 1.00 77.62 87 SER A CA 1
ATOM 735 C C . SER A 1 87 ? -1.727 -12.094 17.134 1.00 77.62 87 SER A C 1
ATOM 737 O O . SER A 1 87 ? -1.383 -12.248 15.959 1.00 77.62 87 SER A O 1
ATOM 739 N N . LYS A 1 88 ? -0.924 -12.425 18.150 1.00 73.12 88 LYS A N 1
ATOM 740 C CA . LYS A 1 88 ? 0.432 -12.959 17.955 1.00 73.12 88 LYS A CA 1
ATOM 741 C C . LYS A 1 88 ? 0.445 -14.189 17.042 1.00 73.12 88 LYS A C 1
ATOM 743 O O . LYS A 1 88 ? 1.419 -14.399 16.334 1.00 73.12 88 LYS A O 1
ATOM 748 N N . ASN A 1 89 ? -0.637 -14.969 17.031 1.00 72.06 89 ASN A N 1
ATOM 749 C CA . ASN A 1 89 ? -0.769 -16.174 16.218 1.00 72.06 89 ASN A CA 1
ATOM 750 C C . ASN A 1 89 ? -0.946 -15.853 14.727 1.00 72.06 89 ASN A C 1
ATOM 752 O O . ASN A 1 89 ? -0.290 -16.481 13.900 1.00 72.06 89 ASN A O 1
ATOM 756 N N . LEU A 1 90 ? -1.775 -14.861 14.380 1.00 70.25 90 LEU A N 1
ATOM 757 C CA . LEU A 1 90 ? -1.991 -14.476 12.984 1.00 70.25 90 LEU A CA 1
ATOM 758 C C . LEU A 1 90 ? -0.791 -13.705 12.417 1.00 70.25 90 LEU A C 1
ATOM 760 O O . LEU A 1 90 ? -0.345 -13.990 11.310 1.00 70.25 90 LEU A O 1
ATOM 764 N N . LEU A 1 91 ? -0.210 -12.792 13.203 1.00 68.81 91 LEU A N 1
ATOM 765 C CA . LEU A 1 91 ? 1.023 -12.097 12.822 1.00 68.81 91 LEU A CA 1
ATOM 766 C C . LEU A 1 91 ? 2.175 -13.087 12.618 1.00 68.81 91 LEU A C 1
ATOM 768 O O . LEU A 1 91 ? 2.915 -12.978 11.645 1.00 68.81 91 LEU A O 1
ATOM 772 N N . LYS A 1 92 ? 2.299 -14.096 13.490 1.00 71.19 92 LYS A N 1
ATOM 773 C CA . LYS A 1 92 ? 3.285 -15.165 13.311 1.00 71.19 92 LYS A CA 1
ATOM 774 C C . LYS A 1 92 ? 3.027 -15.942 12.021 1.00 71.19 92 LYS A C 1
ATOM 776 O O . LYS A 1 92 ? 3.977 -16.168 11.295 1.00 71.19 92 LYS A O 1
ATOM 781 N N . LEU A 1 93 ? 1.780 -16.277 11.685 1.00 71.94 93 LEU A N 1
ATOM 782 C CA . LEU A 1 93 ? 1.453 -16.952 10.422 1.00 71.94 93 LEU A CA 1
ATOM 783 C C . LEU A 1 93 ? 1.811 -16.107 9.183 1.00 71.94 93 LEU A C 1
ATOM 785 O O . LEU A 1 93 ? 2.335 -16.648 8.215 1.00 71.94 93 LEU A O 1
ATOM 789 N N . MET A 1 94 ? 1.549 -14.796 9.213 1.00 69.44 94 MET A N 1
ATOM 790 C CA . MET A 1 94 ? 1.797 -13.901 8.074 1.00 69.44 94 MET A CA 1
ATOM 791 C C . MET A 1 94 ? 3.277 -13.540 7.882 1.00 69.44 94 MET A C 1
ATOM 793 O O . MET A 1 94 ? 3.728 -13.435 6.745 1.00 69.44 94 MET A O 1
ATOM 797 N N . PHE A 1 95 ? 4.026 -13.332 8.969 1.00 70.88 95 PHE A N 1
ATOM 798 C CA . PHE A 1 95 ? 5.411 -12.837 8.919 1.00 70.88 95 PHE A CA 1
ATOM 799 C C . PHE A 1 95 ? 6.468 -13.910 9.226 1.00 70.88 95 PHE A C 1
ATOM 801 O O . PHE A 1 95 ? 7.658 -13.676 9.020 1.00 70.88 95 PHE A O 1
ATOM 808 N N . CYS A 1 96 ? 6.066 -15.081 9.727 1.00 63.59 96 CYS A N 1
ATOM 809 C CA . CYS A 1 96 ? 6.945 -16.207 10.044 1.00 63.59 96 CYS A CA 1
ATOM 810 C C . CYS A 1 96 ? 6.255 -17.531 9.668 1.00 63.59 96 CYS A C 1
ATOM 812 O O . CYS A 1 96 ? 5.698 -18.200 10.546 1.00 63.59 96 CYS A O 1
ATOM 814 N N . PRO A 1 97 ? 6.281 -17.945 8.390 1.00 54.66 97 PRO A N 1
ATOM 815 C CA . PRO A 1 97 ? 5.744 -19.239 7.995 1.00 54.66 97 PRO A CA 1
ATOM 816 C C . PRO A 1 97 ? 6.588 -20.343 8.647 1.00 54.66 97 PRO A C 1
ATOM 818 O O . PRO A 1 97 ? 7.619 -20.758 8.125 1.00 54.66 97 PRO A O 1
ATOM 821 N N . ASN A 1 98 ? 6.186 -20.806 9.830 1.00 53.78 98 ASN A N 1
ATOM 822 C CA . ASN A 1 98 ? 6.769 -22.001 10.414 1.00 53.78 98 ASN A CA 1
ATOM 823 C C . ASN A 1 98 ? 6.282 -23.198 9.599 1.00 53.78 98 ASN A C 1
ATOM 825 O O . ASN A 1 98 ? 5.080 -23.393 9.430 1.00 53.78 98 ASN A O 1
ATOM 829 N N . SER A 1 99 ? 7.244 -23.983 9.112 1.00 54.06 99 SER A N 1
ATOM 830 C CA . SER A 1 99 ? 7.031 -25.277 8.471 1.00 54.06 99 SER A CA 1
ATOM 831 C C . SER A 1 99 ? 6.024 -26.117 9.260 1.00 54.06 99 SER A C 1
ATOM 833 O O . SER A 1 99 ? 6.151 -26.279 10.478 1.00 54.06 99 SER A O 1
ATOM 835 N N . ASN A 1 100 ? 5.016 -26.630 8.556 1.00 50.91 100 ASN A N 1
ATOM 836 C CA . ASN A 1 100 ? 3.973 -27.491 9.097 1.00 50.91 100 ASN A CA 1
ATOM 837 C C . ASN A 1 100 ? 4.567 -28.840 9.532 1.00 50.91 100 ASN A C 1
ATOM 839 O O . ASN A 1 100 ? 4.493 -29.818 8.792 1.00 50.91 100 ASN A O 1
ATOM 843 N N . TYR A 1 101 ? 5.108 -28.933 10.746 1.00 52.72 101 TYR A N 1
ATOM 844 C CA . TYR A 1 101 ? 5.126 -30.217 11.442 1.00 52.72 101 TYR A CA 1
ATOM 845 C C . TYR A 1 101 ? 3.740 -30.430 12.043 1.00 52.72 101 TYR A C 1
ATOM 847 O O . TYR A 1 101 ? 3.435 -29.982 13.147 1.00 52.72 101 TYR A O 1
ATOM 855 N N . ILE A 1 102 ? 2.878 -31.086 11.268 1.00 56.03 102 ILE A N 1
ATOM 856 C CA . ILE A 1 102 ? 1.683 -31.733 11.798 1.00 56.03 102 ILE A CA 1
ATOM 857 C C . ILE A 1 102 ? 2.209 -32.913 12.612 1.00 56.03 102 ILE A C 1
ATOM 859 O O . ILE A 1 102 ? 2.605 -33.928 12.045 1.00 56.03 102 ILE A O 1
ATOM 863 N N . THR A 1 103 ? 2.279 -32.786 13.934 1.00 51.69 103 THR A N 1
ATOM 864 C CA . THR A 1 103 ? 2.388 -33.966 14.791 1.00 51.69 103 THR A CA 1
ATOM 865 C C . THR A 1 103 ? 1.069 -34.727 14.659 1.00 51.69 103 THR A C 1
ATOM 867 O O . THR A 1 103 ? 0.026 -34.173 15.021 1.00 51.69 103 THR A O 1
ATOM 870 N N . PRO A 1 104 ? 1.056 -35.955 14.105 1.00 46.06 104 PRO A N 1
ATOM 871 C CA . PRO A 1 104 ? -0.156 -36.757 14.099 1.00 46.06 104 PRO A CA 1
ATOM 872 C C . PRO A 1 104 ? -0.600 -36.952 15.551 1.00 46.06 104 PRO A C 1
ATOM 874 O O . PRO A 1 104 ? 0.209 -37.299 16.414 1.00 46.06 104 PRO A O 1
ATOM 877 N N . VAL A 1 105 ? -1.879 -36.674 15.820 1.00 54.00 105 VAL A N 1
ATOM 878 C CA . VAL A 1 105 ? -2.528 -37.021 17.087 1.00 54.00 105 VAL A CA 1
ATOM 879 C C . VAL A 1 105 ? -2.244 -38.495 17.328 1.00 54.00 105 VAL A C 1
ATOM 881 O O . VAL A 1 105 ? -2.582 -39.332 16.491 1.00 54.00 105 VAL A O 1
ATOM 884 N N . GLY A 1 106 ? -1.538 -38.774 18.425 1.00 45.72 106 GLY A N 1
ATOM 885 C CA . GLY A 1 106 ? -1.085 -40.108 18.774 1.00 45.72 106 GLY A CA 1
ATOM 886 C C . GLY A 1 106 ? -2.223 -41.108 18.644 1.00 45.72 106 GLY A C 1
ATOM 887 O O . GLY A 1 106 ? -3.310 -40.906 19.185 1.00 45.72 106 GLY A O 1
ATOM 888 N N . SER A 1 107 ? -1.953 -42.182 17.913 1.00 45.47 107 SER A N 1
ATOM 889 C CA . SER A 1 107 ? -2.686 -43.433 17.999 1.00 45.47 107 SER A CA 1
ATOM 890 C C . SER A 1 107 ? -2.707 -43.874 19.464 1.00 45.47 107 SER A C 1
ATOM 892 O O . SER A 1 107 ? -1.751 -44.473 19.955 1.00 45.47 107 SER A O 1
ATOM 894 N N . ALA A 1 108 ? -3.775 -43.508 20.174 1.00 41.56 108 ALA A N 1
ATOM 895 C CA . ALA A 1 108 ? -4.136 -44.136 21.431 1.00 41.56 108 ALA A CA 1
ATOM 896 C C . ALA A 1 108 ? -4.447 -45.616 21.141 1.00 41.56 108 ALA A C 1
ATOM 898 O O . ALA A 1 108 ? -5.090 -45.904 20.125 1.00 41.56 108 ALA A O 1
ATOM 899 N N . PRO A 1 109 ? -3.959 -46.551 21.969 1.00 48.56 109 PRO A N 1
ATOM 900 C CA . PRO A 1 109 ? -4.178 -47.966 21.749 1.00 48.56 109 PRO A CA 1
ATOM 901 C C . PRO A 1 109 ? -5.614 -48.360 22.124 1.00 48.56 109 PRO A C 1
ATOM 903 O O . PRO A 1 109 ? -6.244 -47.741 22.980 1.00 48.56 109 PRO A O 1
ATOM 906 N N . ASP A 1 110 ? -6.063 -49.433 21.476 1.00 43.84 110 ASP A N 1
ATOM 907 C CA . ASP A 1 110 ? -7.105 -50.364 21.911 1.00 43.84 110 ASP A CA 1
ATOM 908 C C . ASP A 1 110 ? -8.566 -49.909 21.895 1.00 43.84 110 ASP A C 1
ATOM 910 O O . ASP A 1 110 ? -9.081 -49.422 22.891 1.00 43.84 110 ASP A O 1
ATOM 914 N N . VAL A 1 111 ? -9.278 -50.267 20.815 1.00 43.06 111 VAL A N 1
ATOM 915 C CA . VAL A 1 111 ? -10.528 -51.051 20.910 1.00 43.06 111 VAL A CA 1
ATOM 916 C C . VAL A 1 111 ? -10.660 -51.910 19.640 1.00 43.06 111 VAL A C 1
ATOM 918 O O . VAL A 1 111 ? -11.285 -51.501 18.662 1.00 43.06 111 VAL A O 1
ATOM 921 N N . GLN A 1 112 ? -10.075 -53.114 19.630 1.00 36.09 112 GLN A N 1
ATOM 922 C CA . GLN A 1 112 ? -10.556 -54.185 18.750 1.00 36.09 112 GLN A CA 1
ATOM 923 C C . GLN A 1 112 ? -11.597 -55.013 19.504 1.00 36.09 112 GLN A C 1
ATOM 925 O O . GLN A 1 112 ? -11.354 -55.609 20.549 1.00 36.09 112 GLN A O 1
ATOM 930 N N . SER A 1 113 ? -12.787 -54.987 18.926 1.00 36.91 113 SER A N 1
ATOM 931 C CA . SER A 1 113 ? -13.997 -55.722 19.247 1.00 36.91 113 SER A CA 1
ATOM 932 C C . SER A 1 113 ? -13.802 -57.240 19.307 1.00 36.91 113 SER A C 1
ATOM 934 O O . SER A 1 113 ? -13.280 -57.831 18.364 1.00 36.91 113 SER A O 1
ATOM 936 N N . THR A 1 114 ? -14.362 -57.899 20.321 1.00 34.94 114 THR A N 1
ATOM 937 C CA . THR A 1 114 ? -14.792 -59.304 20.204 1.00 34.94 114 THR A CA 1
ATOM 938 C C . THR A 1 114 ? -16.076 -59.527 20.999 1.00 34.94 114 THR A C 1
ATOM 940 O O . THR A 1 114 ? -16.060 -59.790 22.197 1.00 34.94 114 THR A O 1
ATOM 943 N N . THR A 1 115 ? -17.228 -59.424 20.332 1.00 38.19 115 THR A N 1
ATOM 944 C CA . THR A 1 115 ? -18.470 -60.092 20.756 1.00 38.19 115 THR A CA 1
ATOM 945 C C . THR A 1 115 ? -19.344 -60.375 19.526 1.00 38.19 115 THR A C 1
ATOM 947 O O . THR A 1 115 ? -19.448 -59.521 18.653 1.00 38.19 115 THR A O 1
ATOM 950 N N . GLN A 1 116 ? -19.994 -61.551 19.533 1.00 34.22 116 GLN A N 1
ATOM 951 C CA . GLN A 1 116 ? -20.798 -62.247 18.500 1.00 34.22 116 GLN A CA 1
ATOM 952 C C . GLN A 1 116 ? -19.988 -63.143 17.541 1.00 34.22 116 GLN A C 1
ATOM 954 O O . GLN A 1 116 ? -19.108 -62.657 16.853 1.00 34.22 116 GLN A O 1
ATOM 959 N N . GLY A 1 117 ? -20.229 -64.450 17.381 1.00 35.16 117 GLY A N 1
ATOM 960 C CA . GLY A 1 117 ? -21.203 -65.378 17.964 1.00 35.16 117 GLY A CA 1
ATOM 961 C C . GLY A 1 117 ? -21.553 -66.512 16.975 1.00 35.16 117 GLY A C 1
ATOM 962 O O . GLY A 1 117 ? -21.773 -66.226 15.803 1.00 35.16 117 GLY A O 1
ATOM 963 N N . ARG A 1 118 ? -21.733 -67.741 17.506 1.00 29.70 118 ARG A N 1
ATOM 964 C CA . ARG A 1 118 ? -22.638 -68.838 17.054 1.00 29.70 118 ARG A CA 1
ATOM 965 C C . ARG A 1 118 ? -22.084 -70.041 16.231 1.00 29.70 118 ARG A C 1
ATOM 967 O O . ARG A 1 118 ? -21.408 -69.855 15.232 1.00 29.70 118 ARG A O 1
ATOM 974 N N . ILE A 1 119 ? -22.635 -71.223 16.595 1.00 36.53 119 ILE A N 1
ATOM 975 C CA . ILE A 1 119 ? -22.767 -72.544 15.909 1.00 36.53 119 ILE A CA 1
ATOM 976 C C . ILE A 1 119 ? -21.446 -73.347 15.858 1.00 36.53 119 ILE A C 1
ATOM 978 O O . ILE A 1 119 ? -20.475 -72.858 15.303 1.00 36.53 119 ILE A O 1
ATOM 982 N N . ILE A 1 120 ? -21.292 -74.541 16.450 1.00 45.53 120 ILE A N 1
ATOM 983 C CA . ILE A 1 120 ? -22.141 -75.750 16.518 1.00 45.53 120 ILE A CA 1
ATOM 984 C C . ILE A 1 120 ? -21.870 -76.486 17.837 1.00 45.53 120 ILE A C 1
ATOM 986 O O . ILE A 1 120 ? -20.692 -76.479 18.258 1.00 45.53 120 ILE A O 1
#

Foldseek 3Di:
DPPPVVCCPPPCCVVLVQVVLVVVLVVLLCCLLCVCVVVLVCCCPPVVDDVVVSVVVNVVSCVVVVVVSVVVSVQSSDPVSVCVCPPPVNCCVVVPVDPDPPPPPDPDDDDDDDDDDDDD

Radius of gyration: 26.96 Å; chains: 1; bounding box: 42×96×45 Å

Secondary structure (DSSP, 8-state):
---GGGGTTSHHHHHH-HHHHHHHHHHHHHHHHHHHHHHHHHHHHHH---HHHHHHHHHHHHHHHHHHHHHHHHHHTSHHHHHHHTSHHHHHHHH--------PPP--------------

pLDDT: mean 70.29, std 17.1, range [29.7, 93.81]

Sequence (120 aa):
MISVRKHAHLASVIQNKPQKYVLYQCLICLVFRTAHYPYMLFLYYRLEYRIDPIIEFAIEMDFLNTPIIVQLSYLFCNKRNADILFSKNLLKLMFCPNSNYITPVGSAPDVQSTTQGRII

InterPro domains:
  IPR018817 7TM GPCR, serpentine receptor class z (Srz) [PF10325] (1-79)